Protein AF-0000000074028591 (afdb_homodimer)

Nearest PDB structures (foldseek):
  3lfg-assembly2_B  TM=9.615E-01  e=2.628E-10  Caldanaerobacter subterraneus subsp. tengcongensis MB4
  3ihs-assembly2_B  TM=9.474E-01  e=5.397E-09  Bacillus anthraci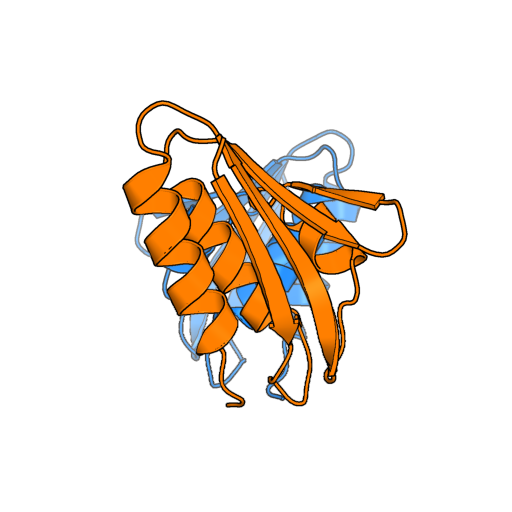s str. Ames
  1cm2-assembly1_A  TM=9.524E-01  e=1.610E-08  Escherichia coli
  1opd-assembly1_A  TM=9.607E-01  e=3.483E-08  Escherichia coli
  1sph-assembly1_B  TM=9.677E-01  e=5.123E-08  Bacillus subtilis

Foldseek 3Di:
DDKDKDFQAEQAFCALVNLVVQLVLLVVDPKWKWKDDPNDIATSVDSVRSNVRRGHGGDMIMMDIDDDCRVVSVVSNRVSRNPDYDD/DDKDKDFQAEQAFCALVNLVVQLVLLVVDPKWKWKDDPNDIATSVDSVRSNVRRGHGGDMIMMDIDDDCRVVSVVSNRVSRNPDYDD

pLDDT: mean 96.89, std 4.34, range [65.56, 98.94]

InterPro domains:
  IPR000032 Phosphocarrier protein HPr-like [PF00381] (3-83)
  IPR000032 Phosphocarrier protein HPr-like [PR00107] (13-29)
  IPR000032 Phosphocarrier protein HPr-like [PR00107] (38-53)
  IPR000032 Phosphocarrier protein HPr-like [PR00107] (53-70)
  IPR000032 Phosphocarrier protein HPr-like [PS51350] (1-87)
  IPR000032 Phosphocarrier protein HPr-like [TIGR01003] (1-82)
  IPR035895 HPr-like superfamily [G3DSA:3.30.1340.10] (1-85)
  IPR035895 HPr-like superfamily [SSF55594] (1-83)
  IPR050399 Phosphocarrier protein HPr [PTHR33705] (1-86)

Sequence (174 aa):
MLEKKIIIQKETGLNARAASLLVKEATRFKSESFIMKDGNEYNCKSIMHIMSMLAGMGEEILLKVEGSDEEKAFRALVELIENLRDEMLEKKIIIQKETGLNARAASLLVKEATRFKSESFIMKDGNEYNCKSIMHIMSMLAGMGEEILLKVEGSDEEKAFRALVELIENLRDE

Organism: NCBI:txid312168

Solvent-accessible surface area (backbone atoms only — not comparable to full-atom values): 9337 Å² total; per-residue (Å²): 118,50,73,49,78,44,64,35,72,23,79,75,25,49,35,52,39,51,34,33,54,46,23,50,56,41,59,75,43,87,23,48,42,34,36,38,48,95,92,40,80,26,44,39,67,3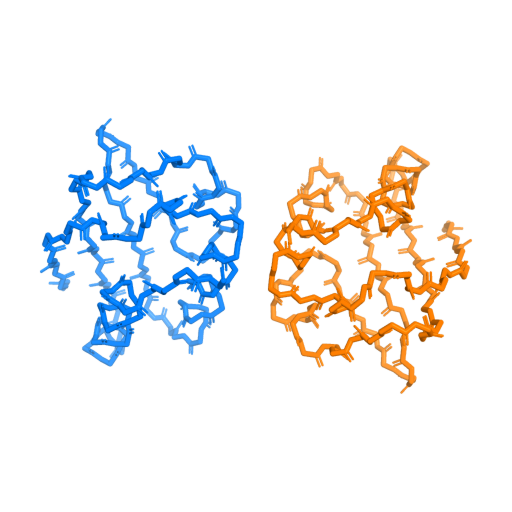3,65,64,41,42,59,68,61,63,51,42,50,72,40,69,36,35,41,36,25,37,56,93,48,21,69,62,46,42,52,53,51,52,54,48,64,75,60,50,70,79,128,119,49,73,47,79,44,64,34,72,24,81,76,25,50,35,51,38,51,35,33,54,46,22,52,58,41,59,73,44,90,24,49,43,34,36,38,48,93,91,39,80,28,44,38,67,34,64,62,41,42,59,69,61,63,50,40,50,72,40,68,35,36,41,36,23,34,55,93,48,21,69,63,48,44,51,53,50,52,54,49,62,73,61,50,70,78,129

Structure (mmCIF, N/CA/C/O backbone):
data_AF-0000000074028591-model_v1
#
loop_
_entity.id
_entity.type
_entity.pdbx_description
1 polymer 'Phosphocarrier protein'
#
loop_
_atom_site.group_PDB
_atom_site.id
_atom_site.type_symbol
_atom_site.label_atom_id
_atom_site.label_alt_id
_atom_site.label_comp_id
_atom_site.label_asym_id
_atom_site.label_entity_id
_atom_site.label_seq_id
_atom_site.pdbx_PDB_ins_code
_atom_site.Cartn_x
_atom_site.Cartn_y
_atom_site.Cartn_z
_atom_site.occupancy
_atom_site.B_iso_or_equiv
_atom_site.auth_seq_id
_atom_site.auth_comp_id
_atom_site.auth_asym_id
_atom_site.auth_atom_id
_atom_site.pdbx_PDB_model_num
ATOM 1 N N . MET A 1 1 ? 9.391 23.984 4.535 1 95.25 1 MET A N 1
ATOM 2 C CA . MET A 1 1 ? 8.695 22.859 5.152 1 95.25 1 MET A CA 1
ATOM 3 C C . MET A 1 1 ? 7.27 23.25 5.543 1 95.25 1 MET A C 1
ATOM 5 O O . MET A 1 1 ? 7.055 24.297 6.152 1 95.25 1 MET A O 1
ATOM 9 N N . LEU A 1 2 ? 6.238 22.5 5.125 1 98.62 2 LEU A N 1
ATOM 10 C CA . LEU A 1 2 ? 4.832 22.688 5.461 1 98.62 2 LEU A CA 1
ATOM 11 C C . LEU A 1 2 ? 4.352 21.594 6.414 1 98.62 2 LEU A C 1
ATOM 13 O O . LEU A 1 2 ? 4.777 20.453 6.309 1 98.62 2 LEU A O 1
ATOM 17 N N . GLU A 1 3 ? 3.471 22.016 7.363 1 98.81 3 GLU A N 1
ATOM 18 C CA . GLU A 1 3 ? 2.945 21.031 8.297 1 98.81 3 GLU A CA 1
ATOM 19 C C . GLU A 1 3 ? 1.491 21.328 8.656 1 98.81 3 GLU A C 1
ATOM 21 O O . GLU A 1 3 ? 1.045 22.469 8.562 1 98.81 3 GLU A O 1
ATOM 26 N N . LYS A 1 4 ? 0.747 20.328 9.016 1 98.81 4 LYS A N 1
ATOM 27 C CA . LYS A 1 4 ? -0.649 20.422 9.43 1 98.81 4 LYS A CA 1
ATOM 28 C C . LYS A 1 4 ? -1.029 19.281 10.359 1 98.81 4 LYS A C 1
ATOM 30 O O . LYS A 1 4 ? -0.68 18.125 10.102 1 98.81 4 LYS A O 1
ATOM 35 N N . LYS A 1 5 ? -1.687 19.641 11.43 1 98.81 5 LYS A N 1
ATOM 36 C CA . LYS A 1 5 ? -2.336 18.625 12.242 1 98.81 5 LYS A CA 1
ATOM 37 C C . LYS A 1 5 ? -3.635 18.156 11.602 1 98.81 5 LYS A C 1
ATOM 39 O O . LYS A 1 5 ? -4.426 18.969 11.117 1 98.81 5 LYS A O 1
ATOM 44 N N . ILE A 1 6 ? -3.805 16.859 11.609 1 98.38 6 ILE A N 1
ATOM 45 C CA . ILE A 1 6 ? -4.996 16.25 11.016 1 98.38 6 ILE A CA 1
ATOM 46 C C . ILE A 1 6 ? -5.578 15.219 11.977 1 98.38 6 ILE A C 1
ATOM 48 O O . ILE A 1 6 ? -4.844 14.398 12.531 1 98.38 6 ILE A O 1
ATOM 52 N N . ILE A 1 7 ? -6.891 15.219 12.156 1 97.88 7 ILE A N 1
ATOM 53 C CA . ILE A 1 7 ? -7.582 14.172 12.906 1 97.88 7 ILE A CA 1
ATOM 54 C C . ILE A 1 7 ? -8.102 13.109 11.938 1 97.88 7 ILE A C 1
ATOM 56 O O . ILE A 1 7 ? -8.789 13.43 10.961 1 97.88 7 ILE A O 1
ATOM 60 N N . ILE A 1 8 ? -7.719 11.883 12.211 1 97.62 8 ILE A N 1
ATOM 61 C CA . ILE A 1 8 ? -8.188 10.789 11.375 1 97.62 8 ILE A CA 1
ATOM 62 C C . ILE A 1 8 ? -9.688 10.578 11.586 1 97.62 8 ILE A C 1
ATOM 64 O O . ILE A 1 8 ? -10.125 10.312 12.711 1 97.62 8 ILE A O 1
ATOM 68 N N . GLN A 1 9 ? -10.453 10.625 10.492 1 95.19 9 GLN A N 1
ATOM 69 C CA . GLN A 1 9 ? -11.906 10.523 10.586 1 95.19 9 GLN A CA 1
ATOM 70 C C . GLN A 1 9 ? -12.391 9.141 10.156 1 95.19 9 GLN A C 1
ATOM 72 O O . GLN A 1 9 ? -13.484 8.719 10.531 1 95.19 9 GLN A O 1
ATOM 77 N N . LYS A 1 10 ? -11.578 8.547 9.414 1 94.12 10 LYS A N 1
ATOM 78 C CA . LYS A 1 10 ? -11.953 7.242 8.875 1 94.12 10 LYS A CA 1
ATOM 79 C C . LYS A 1 10 ? -12.133 6.219 9.992 1 94.12 10 LYS A C 1
ATOM 81 O O . LYS A 1 10 ? -11.258 6.055 10.844 1 94.12 10 LYS A O 1
ATOM 86 N N . GLU A 1 11 ? -13.297 5.465 9.938 1 94.44 11 GLU A N 1
ATOM 87 C CA . GLU A 1 11 ? -13.656 4.547 11.016 1 94.44 11 GLU A CA 1
ATOM 88 C C . GLU A 1 11 ? -12.594 3.465 11.195 1 94.44 11 GLU A C 1
ATOM 90 O O . GLU A 1 11 ? -12.273 3.08 12.32 1 94.44 11 GLU A O 1
ATOM 95 N N . THR A 1 12 ? -12.031 3.047 10.164 1 93.06 12 THR A N 1
ATOM 96 C CA . THR A 1 12 ? -11.062 1.955 10.25 1 93.06 12 THR A CA 1
ATOM 97 C C . THR A 1 12 ? -9.641 2.496 10.359 1 93.06 12 THR A C 1
ATOM 99 O O . THR A 1 12 ? -8.68 1.73 10.32 1 93.06 12 THR A O 1
ATOM 102 N N . GLY A 1 13 ? -9.492 3.855 10.461 1 95.56 13 GLY A N 1
ATOM 103 C CA . GLY A 1 13 ? -8.164 4.445 10.555 1 95.56 13 GLY A CA 1
ATOM 104 C C . GLY A 1 13 ? -7.371 4.332 9.266 1 95.56 13 GLY A C 1
ATOM 105 O O . GLY A 1 13 ? -7.949 4.273 8.18 1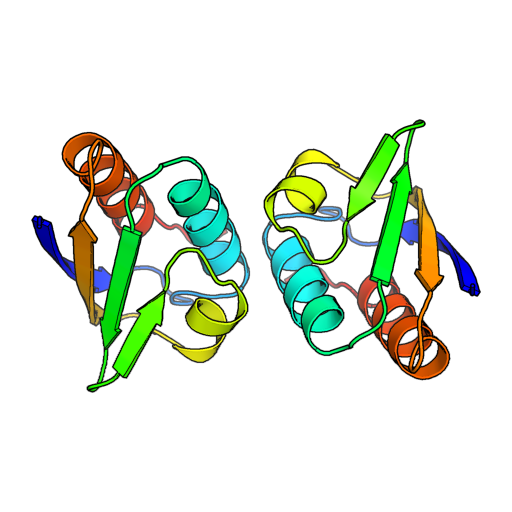 95.56 13 GLY A O 1
ATOM 106 N N . LEU A 1 14 ? -6.051 4.543 9.445 1 95.25 14 LEU A N 1
ATOM 107 C CA . LEU A 1 14 ? -5.152 4.312 8.32 1 95.25 14 LEU A CA 1
ATOM 108 C C . LEU A 1 14 ? -4.844 2.826 8.164 1 95.25 14 LEU A C 1
ATOM 110 O O . LEU A 1 14 ? -3.787 2.361 8.602 1 95.25 14 LEU A O 1
ATOM 114 N N . ASN A 1 15 ? -5.781 2.111 7.59 1 94.38 15 ASN A N 1
ATOM 115 C CA . ASN A 1 15 ? -5.656 0.682 7.32 1 94.38 15 ASN A CA 1
ATOM 116 C C . ASN A 1 15 ? -4.859 0.42 6.043 1 94.38 15 ASN A C 1
ATOM 118 O O . ASN A 1 15 ? -4.242 1.332 5.496 1 94.38 15 ASN A O 1
ATOM 122 N N . ALA A 1 16 ? -4.949 -0.819 5.695 1 93.94 16 ALA A N 1
ATOM 123 C CA . ALA A 1 16 ? -4.125 -1.237 4.566 1 93.94 16 ALA A CA 1
ATOM 124 C C . ALA A 1 16 ? -4.48 -0.452 3.307 1 93.94 16 ALA A C 1
ATOM 126 O O . ALA A 1 16 ? -3.598 -0.013 2.568 1 93.94 16 ALA A O 1
ATOM 127 N N . ARG A 1 17 ? -5.73 -0.247 3.043 1 93.62 17 ARG A N 1
ATOM 128 C CA . ARG A 1 17 ? -6.176 0.505 1.874 1 93.62 17 ARG A CA 1
ATOM 129 C C . ARG A 1 17 ? -5.707 1.954 1.944 1 93.62 17 ARG A C 1
ATOM 131 O O . ARG A 1 17 ? -5.141 2.475 0.981 1 93.62 17 ARG A O 1
ATOM 138 N N . ALA A 1 18 ? -5.988 2.553 3.066 1 96.19 18 ALA A N 1
ATOM 139 C CA . ALA A 1 18 ? -5.562 3.938 3.26 1 96.19 18 ALA A CA 1
ATOM 140 C C . ALA A 1 18 ? -4.051 4.074 3.092 1 96.19 18 ALA A C 1
ATOM 142 O O . ALA A 1 18 ? -3.572 5.043 2.498 1 96.19 18 ALA A O 1
ATOM 143 N N . ALA A 1 19 ? -3.357 3.131 3.604 1 97.25 19 ALA A N 1
ATOM 144 C CA . ALA A 1 19 ? -1.902 3.143 3.484 1 97.25 19 ALA A CA 1
ATOM 145 C C . ALA A 1 19 ? -1.472 3.133 2.021 1 97.25 19 ALA A C 1
ATOM 147 O O . ALA A 1 19 ? -0.624 3.93 1.611 1 97.25 19 ALA A O 1
ATOM 148 N N . SER A 1 20 ? -2.08 2.283 1.235 1 97.19 20 SER A N 1
ATOM 149 C CA . SER A 1 20 ? -1.724 2.191 -0.176 1 97.19 20 SER A CA 1
ATOM 150 C C . SER A 1 20 ? -1.992 3.506 -0.901 1 97.19 20 SER A C 1
ATOM 152 O O . SER A 1 20 ? -1.163 3.967 -1.688 1 97.19 20 SER A O 1
ATOM 154 N N . LEU A 1 21 ? -3.102 4.031 -0.611 1 97.12 21 LEU A N 1
ATOM 155 C CA . LEU A 1 21 ? -3.469 5.277 -1.276 1 97.12 21 LEU A CA 1
ATOM 156 C C . LEU A 1 21 ? -2.525 6.406 -0.877 1 97.12 21 LEU A C 1
ATOM 158 O O . LEU A 1 21 ? -2.135 7.223 -1.717 1 97.12 21 LEU A O 1
ATOM 162 N N . LEU A 1 22 ? -2.164 6.418 0.344 1 98.5 22 LEU A N 1
ATOM 163 C CA . LEU A 1 22 ? -1.266 7.453 0.847 1 98.5 22 LEU A CA 1
ATOM 164 C C . LEU A 1 22 ? 0.12 7.316 0.227 1 98.5 22 LEU A C 1
ATOM 166 O O . LEU A 1 22 ? 0.688 8.297 -0.257 1 98.5 22 LEU A O 1
ATOM 170 N N . VAL A 1 23 ? 0.667 6.152 0.211 1 98.69 23 VAL A N 1
ATOM 171 C CA . VAL A 1 23 ? 2 5.918 -0.333 1 98.69 23 VAL A CA 1
ATOM 172 C C . VAL A 1 23 ? 2.006 6.211 -1.832 1 98.69 23 VAL A C 1
ATOM 174 O O . VAL A 1 23 ? 2.93 6.852 -2.342 1 98.69 23 VAL A O 1
ATOM 177 N N . LYS A 1 24 ? 0.955 5.77 -2.496 1 98.19 24 LYS A N 1
ATOM 178 C CA . LYS A 1 24 ? 0.828 6.066 -3.918 1 98.19 24 LYS A CA 1
ATOM 179 C C . LYS A 1 24 ? 0.875 7.57 -4.172 1 98.19 24 LYS A C 1
ATOM 181 O O . LYS A 1 24 ? 1.606 8.039 -5.047 1 98.19 24 LYS A O 1
ATOM 186 N N . GLU A 1 25 ? 0.142 8.281 -3.422 1 98.5 25 GLU A N 1
ATOM 187 C CA . GLU A 1 25 ? 0.085 9.727 -3.6 1 98.5 25 GLU A CA 1
ATOM 188 C C . GLU A 1 25 ? 1.426 10.375 -3.268 1 98.5 25 GLU A C 1
ATOM 190 O O . GLU A 1 25 ? 1.912 11.227 -4.016 1 98.5 25 GLU A O 1
ATOM 195 N N . ALA A 1 26 ? 2.006 10.016 -2.199 1 98.81 26 ALA A N 1
ATOM 196 C CA . ALA A 1 26 ? 3.262 10.602 -1.739 1 98.81 26 ALA A CA 1
ATOM 197 C C . ALA A 1 26 ? 4.375 10.383 -2.76 1 98.81 26 ALA A C 1
ATOM 199 O O . ALA A 1 26 ? 5.199 11.266 -2.988 1 98.81 26 ALA A O 1
ATOM 200 N N . THR A 1 27 ? 4.371 9.281 -3.352 1 98.25 27 THR A N 1
ATOM 201 C CA . THR A 1 27 ? 5.469 8.891 -4.234 1 98.25 27 THR A CA 1
ATOM 202 C C . THR A 1 27 ? 5.383 9.641 -5.562 1 98.25 27 THR A C 1
ATOM 204 O O . THR A 1 27 ? 6.332 9.633 -6.348 1 98.25 27 THR A O 1
ATOM 207 N N . ARG A 1 28 ? 4.352 10.227 -5.836 1 97.81 28 ARG A N 1
ATOM 208 C CA . ARG A 1 28 ? 4.188 10.992 -7.066 1 97.81 28 ARG A CA 1
ATOM 209 C C . ARG A 1 28 ? 5.027 12.266 -7.035 1 97.81 28 ARG A C 1
ATOM 211 O O . ARG A 1 28 ? 5.238 12.898 -8.07 1 97.81 28 ARG A O 1
ATOM 218 N N . PHE A 1 29 ? 5.453 12.688 -5.895 1 98.75 29 PHE A N 1
ATOM 219 C CA . PHE A 1 29 ? 6.117 13.977 -5.734 1 98.75 29 PHE A CA 1
ATOM 220 C C . PHE A 1 29 ? 7.59 13.789 -5.391 1 98.75 29 PHE A C 1
ATOM 222 O O . PHE A 1 29 ? 7.973 12.766 -4.82 1 98.75 29 PHE A O 1
ATOM 229 N N . LYS A 1 30 ? 8.391 14.781 -5.629 1 98.75 30 LYS A N 1
ATOM 230 C CA . LYS A 1 30 ? 9.812 14.82 -5.277 1 98.75 30 LYS A CA 1
ATOM 231 C C . LYS A 1 30 ? 10 15.109 -3.791 1 98.75 30 LYS A C 1
ATOM 233 O O . LYS A 1 30 ? 10.969 14.656 -3.182 1 98.75 30 LYS A O 1
ATOM 238 N N . SER A 1 31 ? 9.094 15.82 -3.287 1 98.88 31 SER A N 1
ATOM 239 C CA . SER A 1 31 ? 9.188 16.266 -1.901 1 98.88 31 SER A CA 1
ATOM 240 C C . SER A 1 31 ? 9.078 15.094 -0.934 1 98.88 31 SER A C 1
ATOM 242 O O . SER A 1 31 ? 8.359 14.125 -1.203 1 98.88 31 SER A O 1
ATOM 244 N N . GLU A 1 32 ? 9.766 15.266 0.15 1 98.88 32 GLU A N 1
ATOM 245 C CA . GLU A 1 32 ? 9.641 14.297 1.231 1 98.88 32 GLU A CA 1
ATOM 246 C C . GLU A 1 32 ? 8.438 14.609 2.119 1 98.88 32 GLU A C 1
ATOM 248 O O . GLU A 1 32 ? 8.133 15.773 2.369 1 98.88 32 GLU A O 1
ATOM 253 N N . SER A 1 33 ? 7.809 13.539 2.516 1 98.94 33 SER A N 1
ATOM 254 C CA . SER A 1 33 ? 6.648 13.688 3.389 1 98.94 33 SER A CA 1
ATOM 255 C C . SER A 1 33 ? 6.711 12.703 4.555 1 98.94 33 SER A C 1
ATOM 257 O O . SER A 1 33 ? 7.066 11.539 4.371 1 98.94 33 SER A O 1
ATOM 259 N N . PHE A 1 34 ? 6.312 13.227 5.738 1 98.94 34 PHE A N 1
ATOM 260 C CA . PHE A 1 34 ? 6.355 12.445 6.969 1 98.94 34 PHE A CA 1
ATOM 261 C C . PHE A 1 34 ? 5.113 12.695 7.816 1 98.94 34 PHE A C 1
ATOM 263 O O . PHE A 1 34 ? 4.539 13.781 7.777 1 98.94 34 PHE A O 1
ATOM 270 N N . ILE A 1 35 ? 4.785 11.664 8.57 1 98.81 35 ILE A N 1
ATOM 271 C CA . ILE A 1 35 ? 3.766 11.781 9.602 1 98.81 35 ILE A CA 1
ATOM 272 C C . ILE A 1 35 ? 4.398 11.578 10.977 1 98.81 35 ILE A C 1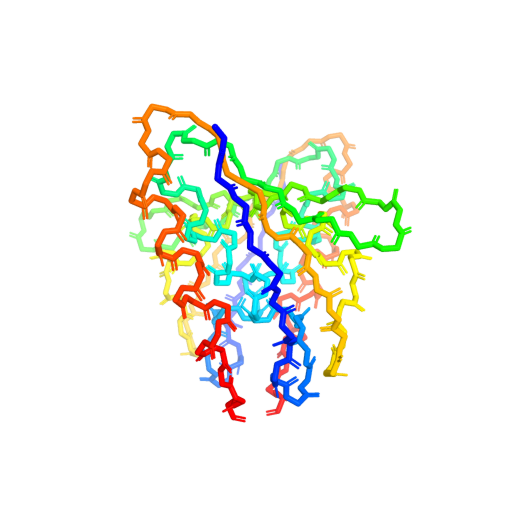
ATOM 274 O O . ILE A 1 35 ? 5.18 10.648 11.18 1 98.81 35 ILE A O 1
ATOM 278 N N . MET A 1 36 ? 4.145 12.492 11.797 1 98.69 36 MET A N 1
ATOM 279 C CA . MET A 1 36 ? 4.539 12.367 13.195 1 98.69 36 MET A CA 1
ATOM 280 C C . MET A 1 36 ? 3.363 11.906 14.055 1 98.69 36 MET A C 1
ATOM 282 O O . MET A 1 36 ? 2.279 12.484 13.992 1 98.69 36 MET A O 1
ATOM 286 N N . LYS A 1 37 ? 3.633 10.844 14.844 1 98 37 LYS A N 1
ATOM 287 C CA . LYS A 1 37 ? 2.637 10.305 15.758 1 98 37 LYS A CA 1
ATOM 288 C C . LYS A 1 37 ? 3.303 9.625 16.953 1 98 37 LYS A C 1
ATOM 290 O O . LYS A 1 37 ? 4.203 8.797 16.781 1 98 37 LYS A O 1
ATOM 295 N N . ASP A 1 38 ? 2.924 10.016 18.156 1 96.19 38 ASP A N 1
ATOM 296 C CA . ASP A 1 38 ? 3.389 9.391 19.391 1 96.19 38 ASP A CA 1
ATOM 297 C C . ASP A 1 38 ? 4.914 9.414 19.484 1 96.19 38 ASP A C 1
ATOM 299 O O . ASP A 1 38 ? 5.535 8.422 19.859 1 96.19 38 ASP A O 1
ATOM 303 N N . GLY A 1 39 ? 5.453 10.391 19.062 1 96.75 39 GLY A N 1
ATOM 304 C CA . GLY A 1 39 ? 6.895 10.578 19.172 1 96.75 39 GLY A CA 1
ATOM 305 C C . GLY A 1 39 ? 7.672 9.891 18.062 1 96.75 39 GLY A C 1
ATOM 306 O O . GLY A 1 39 ? 8.906 9.969 18.031 1 96.75 39 GLY A O 1
ATOM 307 N N . ASN A 1 40 ? 6.973 9.266 17.172 1 98.12 40 ASN A N 1
ATOM 308 C CA . ASN A 1 40 ? 7.621 8.578 16.062 1 98.12 40 ASN A CA 1
ATOM 309 C C . ASN A 1 40 ? 7.387 9.305 14.734 1 98.12 40 ASN A C 1
ATOM 311 O O . ASN A 1 40 ? 6.43 10.062 14.602 1 98.12 40 ASN A O 1
ATOM 315 N N . GLU A 1 41 ? 8.359 9.125 13.867 1 98.62 41 GLU A N 1
ATOM 316 C CA . GLU A 1 41 ? 8.273 9.672 12.508 1 98.62 41 GLU A CA 1
ATOM 317 C C . GLU A 1 41 ? 8.094 8.562 11.477 1 98.62 41 GLU A C 1
ATOM 319 O O . GLU A 1 41 ? 8.82 7.562 11.5 1 98.62 41 GLU A O 1
ATOM 324 N N . TYR A 1 42 ? 7.133 8.805 10.555 1 98.81 42 TYR A N 1
ATOM 325 C CA . TYR A 1 42 ? 6.805 7.805 9.539 1 98.81 42 TYR A CA 1
ATOM 326 C C . TYR A 1 42 ? 6.918 8.398 8.141 1 98.81 42 TYR A C 1
ATOM 328 O O . TYR A 1 42 ? 6.258 9.391 7.824 1 98.81 42 TYR A O 1
ATOM 336 N N . ASN A 1 43 ? 7.734 7.816 7.32 1 98.81 43 ASN A N 1
ATOM 337 C CA . ASN A 1 43 ? 7.887 8.242 5.934 1 98.81 43 ASN A CA 1
ATOM 338 C C . ASN A 1 43 ? 6.676 7.852 5.094 1 98.81 43 ASN A C 1
ATOM 340 O O . ASN A 1 43 ? 6.355 6.668 4.969 1 98.81 43 ASN A O 1
ATOM 344 N N . CYS A 1 44 ? 6.043 8.766 4.422 1 98.81 44 CYS A N 1
ATOM 345 C CA . CYS A 1 44 ? 4.793 8.547 3.711 1 98.81 44 CYS A CA 1
ATOM 346 C C . CYS A 1 44 ? 5.031 7.785 2.408 1 98.81 44 CYS A C 1
ATOM 348 O O . CYS A 1 44 ? 4.086 7.297 1.79 1 98.81 44 CYS A O 1
ATOM 350 N N . LYS A 1 45 ? 6.281 7.594 2.035 1 98.31 45 LYS A N 1
ATOM 351 C CA . LYS A 1 45 ? 6.617 6.883 0.805 1 98.31 45 LYS A CA 1
ATOM 352 C C . LYS A 1 45 ? 6.953 5.422 1.091 1 98.31 45 LYS A C 1
ATOM 354 O O . LYS A 1 45 ? 7.223 4.648 0.168 1 98.31 45 LYS A O 1
ATOM 359 N N . SER A 1 46 ? 6.898 5.055 2.35 1 97.69 46 SER A N 1
ATOM 360 C CA . SER A 1 46 ? 7.227 3.701 2.783 1 97.69 46 SER A CA 1
ATOM 361 C C . SER A 1 46 ? 5.988 2.979 3.311 1 97.69 46 SER A C 1
ATOM 363 O O . SER A 1 46 ? 5.504 3.283 4.402 1 97.69 46 SER A O 1
ATOM 365 N N . ILE A 1 47 ? 5.656 1.938 2.627 1 97.38 47 ILE A N 1
ATOM 366 C CA . ILE A 1 47 ? 4.473 1.172 3 1 97.38 47 ILE A CA 1
ATOM 367 C C . ILE A 1 47 ? 4.645 0.607 4.406 1 97.38 47 ILE A C 1
ATOM 369 O O . ILE A 1 47 ? 3.719 0.654 5.219 1 97.38 47 ILE A O 1
ATOM 373 N N . MET A 1 48 ? 5.824 0.156 4.691 1 95.88 48 MET A N 1
ATOM 374 C CA . MET A 1 48 ? 6.09 -0.439 6 1 95.88 48 MET A CA 1
ATOM 375 C C . MET A 1 48 ? 5.922 0.593 7.109 1 95.88 48 MET A C 1
ATOM 377 O O . MET A 1 48 ? 5.344 0.296 8.156 1 95.88 48 MET A O 1
ATOM 381 N N . HIS A 1 49 ? 6.387 1.77 6.883 1 97.88 49 HIS A N 1
ATOM 382 C CA . HIS A 1 49 ? 6.258 2.824 7.883 1 97.88 49 HIS A CA 1
ATOM 383 C C . HIS A 1 49 ? 4.793 3.158 8.148 1 97.88 49 HIS A C 1
ATOM 385 O O . HIS A 1 49 ? 4.363 3.219 9.297 1 97.88 49 HIS A O 1
ATOM 391 N N . ILE A 1 50 ? 4.031 3.283 7.09 1 98 50 ILE A N 1
ATOM 392 C CA . ILE A 1 50 ? 2.639 3.686 7.25 1 98 50 ILE A CA 1
ATOM 393 C C . ILE A 1 50 ? 1.854 2.566 7.934 1 98 50 ILE A C 1
ATOM 395 O O . ILE A 1 50 ? 1.064 2.82 8.844 1 98 50 ILE A O 1
ATOM 399 N N . MET A 1 51 ? 2.117 1.377 7.598 1 95.94 51 MET A N 1
ATOM 400 C CA . MET A 1 51 ? 1.402 0.24 8.172 1 95.94 51 MET A CA 1
ATOM 401 C C . MET A 1 51 ? 1.759 0.06 9.641 1 95.94 51 MET A C 1
ATOM 403 O O . MET A 1 51 ? 0.916 -0.343 10.445 1 95.94 51 MET A O 1
ATOM 407 N N . SER A 1 52 ? 2.924 0.385 9.977 1 96.94 52 SER A N 1
ATOM 408 C CA . SER A 1 52 ? 3.355 0.195 11.359 1 96.94 52 SER A CA 1
ATOM 409 C C . SER A 1 52 ? 2.82 1.299 12.266 1 96.94 52 SER A C 1
ATOM 411 O O . SER A 1 52 ? 2.82 1.16 13.484 1 96.94 52 SER A O 1
ATOM 413 N N . MET A 1 53 ? 2.412 2.34 11.742 1 96.88 53 MET A N 1
ATOM 414 C CA . MET A 1 53 ? 1.965 3.51 12.492 1 96.88 53 MET A CA 1
ATOM 415 C C . MET A 1 53 ? 0.669 3.213 13.234 1 96.88 53 MET A C 1
ATOM 417 O O . MET A 1 53 ? 0.476 3.678 14.359 1 96.88 53 MET A O 1
ATOM 421 N N . LEU A 1 54 ? -0.256 2.432 12.703 1 95 54 LEU A N 1
ATOM 422 C CA . LEU A 1 54 ? -1.524 2.008 13.289 1 95 54 LEU A CA 1
ATOM 423 C C . LEU A 1 54 ? -2.324 3.209 13.781 1 95 54 LEU A C 1
ATOM 425 O O . LEU A 1 54 ? -2.811 3.211 14.914 1 95 54 LEU A O 1
ATOM 429 N N . ALA A 1 55 ? -2.471 4.254 12.953 1 96.62 55 ALA A N 1
ATOM 430 C CA . ALA A 1 55 ? -3.295 5.402 13.32 1 96.62 55 ALA A CA 1
ATOM 431 C C . ALA A 1 55 ? -4.781 5.066 13.219 1 96.62 55 ALA A C 1
ATOM 433 O O . ALA A 1 55 ? -5.258 4.652 12.156 1 96.62 55 ALA A O 1
ATOM 434 N N . GLY A 1 56 ? -5.512 5.242 14.328 1 96.75 56 GLY A N 1
ATOM 435 C CA . GLY A 1 56 ? -6.926 4.918 14.383 1 96.75 56 GLY A CA 1
ATOM 436 C C . GLY A 1 56 ? -7.82 6.145 14.336 1 96.75 56 GLY A C 1
ATOM 437 O O . GLY A 1 56 ? -7.336 7.277 14.391 1 96.75 56 GLY A O 1
ATOM 438 N N . MET A 1 57 ? -9.102 5.883 14.266 1 96.38 57 MET A N 1
ATOM 439 C CA . MET A 1 57 ? -10.094 6.953 14.25 1 96.38 57 MET A CA 1
ATOM 440 C C . MET A 1 57 ? -9.945 7.852 15.477 1 96.38 57 MET A C 1
ATOM 442 O O . MET A 1 57 ? -9.75 7.363 16.594 1 96.38 57 MET A O 1
ATOM 446 N N . GLY A 1 58 ? -10.031 9.156 15.203 1 97.06 58 GLY A N 1
ATOM 447 C CA . GLY A 1 58 ? -9.992 10.117 16.281 1 97.06 58 GLY A CA 1
ATOM 448 C C . GLY A 1 58 ? -8.586 10.523 16.688 1 97.06 58 GLY A C 1
ATOM 449 O O . GLY A 1 58 ? -8.391 11.516 17.375 1 97.06 58 GLY A O 1
ATOM 450 N N . GLU A 1 59 ? -7.629 9.844 16.266 1 97.5 59 GLU A N 1
ATOM 451 C CA . GLU A 1 59 ? -6.246 10.18 16.578 1 97.5 59 GLU A CA 1
ATOM 452 C C . GLU A 1 59 ? -5.762 11.367 15.75 1 97.5 59 GLU A C 1
ATOM 454 O O . GLU A 1 59 ? -6.152 11.516 14.586 1 97.5 59 GLU A O 1
ATOM 459 N N . GLU A 1 60 ? -4.906 12.164 16.391 1 98.12 60 GLU A N 1
ATOM 460 C CA . GLU A 1 60 ? -4.301 13.297 15.711 1 98.12 60 GLU A CA 1
ATOM 461 C C . GLU A 1 60 ? -2.906 12.953 15.195 1 98.12 60 GLU A C 1
ATOM 463 O O . GLU A 1 60 ? -2.096 12.375 15.922 1 98.12 60 GLU A O 1
ATOM 468 N N . ILE A 1 61 ? -2.656 13.344 13.945 1 98.56 61 ILE A N 1
ATOM 469 C CA . ILE A 1 61 ? -1.333 13.188 13.352 1 98.56 61 ILE A CA 1
ATOM 470 C C . ILE A 1 61 ? -0.831 14.539 12.844 1 98.56 61 ILE A C 1
ATOM 472 O O . ILE A 1 61 ? -1.624 15.445 12.586 1 98.56 61 ILE A O 1
ATOM 476 N N . LEU A 1 62 ? 0.479 14.625 12.773 1 98.88 62 LEU A N 1
ATOM 477 C CA . LEU A 1 62 ? 1.101 15.797 12.172 1 98.88 62 LEU A CA 1
ATOM 478 C C . LEU A 1 62 ? 1.741 15.445 10.836 1 98.88 62 LEU A C 1
ATOM 480 O O . LEU A 1 62 ? 2.691 14.664 10.781 1 98.88 62 LEU A O 1
ATOM 484 N N . LEU A 1 63 ? 1.22 16.047 9.773 1 98.94 63 LEU A N 1
ATOM 485 C CA . LEU A 1 63 ? 1.807 15.867 8.445 1 98.94 63 LEU A CA 1
ATOM 486 C C . LEU A 1 63 ? 2.863 16.938 8.172 1 98.94 63 LEU A C 1
ATOM 488 O O . LEU A 1 63 ? 2.623 18.125 8.398 1 98.94 63 LEU A O 1
ATOM 492 N N . LYS A 1 64 ? 4.027 16.453 7.742 1 98.94 64 LYS A N 1
ATOM 493 C CA . LYS A 1 64 ? 5.117 17.344 7.344 1 98.94 64 LYS A CA 1
ATOM 494 C C . LYS A 1 64 ? 5.559 17.062 5.91 1 98.94 64 LYS A C 1
ATOM 496 O O . LYS A 1 64 ? 5.711 15.906 5.516 1 98.94 64 LYS A O 1
ATOM 501 N N . VAL A 1 65 ? 5.773 18.156 5.125 1 98.94 65 VAL A N 1
ATOM 502 C CA . VAL A 1 65 ? 6.215 18.016 3.742 1 98.94 65 VAL A CA 1
ATOM 503 C C . VAL A 1 65 ? 7.316 19.031 3.443 1 98.94 65 VAL A C 1
ATOM 505 O O . VAL A 1 65 ? 7.199 20.203 3.801 1 98.94 65 VAL A O 1
ATOM 508 N N . GLU A 1 66 ? 8.367 18.516 2.781 1 98.88 66 GLU A N 1
ATOM 509 C CA . GLU A 1 66 ? 9.492 19.375 2.469 1 98.88 66 GLU A CA 1
ATOM 510 C C . GLU A 1 66 ? 10.125 19.016 1.132 1 98.88 66 GLU A C 1
ATOM 512 O O . GLU A 1 66 ? 10.422 17.844 0.882 1 98.88 66 GLU A O 1
ATOM 517 N N . GLY A 1 67 ? 10.383 20.031 0.332 1 98.75 67 GLY A N 1
ATOM 518 C CA . GLY A 1 67 ? 11.055 19.812 -0.942 1 98.75 67 GLY A CA 1
ATOM 519 C C . GLY A 1 67 ? 10.641 20.797 -2.01 1 98.75 67 GLY A C 1
ATOM 520 O O . GLY A 1 67 ? 9.953 21.781 -1.72 1 98.75 67 GLY A O 1
ATOM 521 N N . SER A 1 68 ? 10.984 20.609 -3.203 1 98.75 68 SER A N 1
ATOM 522 C CA . SER A 1 68 ? 10.852 21.578 -4.297 1 98.75 68 SER A CA 1
ATOM 523 C C . SER A 1 68 ? 9.398 21.719 -4.727 1 98.75 68 SER A C 1
ATOM 525 O O . SER A 1 68 ? 9 22.781 -5.215 1 98.75 68 SER A O 1
ATOM 527 N N . ASP A 1 69 ? 8.602 20.703 -4.574 1 98.81 69 ASP A N 1
ATOM 528 C CA . ASP A 1 69 ? 7.191 20.75 -4.953 1 98.81 69 ASP A CA 1
ATOM 529 C C . ASP A 1 69 ? 6.289 20.562 -3.736 1 98.81 69 ASP A C 1
ATOM 531 O O . ASP A 1 69 ? 5.215 19.953 -3.84 1 98.81 69 ASP A O 1
ATOM 535 N N . GLU A 1 70 ? 6.758 21.047 -2.627 1 98.75 70 GLU A N 1
ATOM 536 C CA . GLU A 1 70 ? 6.133 20.766 -1.337 1 98.75 70 GLU A CA 1
ATOM 537 C C . GLU A 1 70 ? 4.719 21.328 -1.271 1 98.75 70 GLU A C 1
ATOM 539 O O . GLU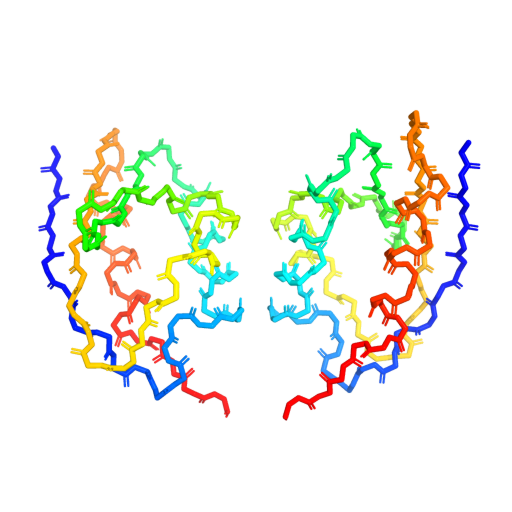 A 1 70 ? 3.84 20.734 -0.637 1 98.75 70 GLU A O 1
ATOM 544 N N . GLU A 1 71 ? 4.406 22.469 -1.868 1 98.81 71 GLU A N 1
ATOM 545 C CA . GLU A 1 71 ? 3.07 23.047 -1.812 1 98.81 71 GLU A CA 1
ATOM 546 C C . GLU A 1 71 ? 2.039 22.125 -2.457 1 98.81 71 GLU A C 1
ATOM 548 O O . GLU A 1 71 ? 0.991 21.859 -1.869 1 98.81 71 GLU A O 1
ATOM 553 N N . LYS A 1 72 ? 2.352 21.656 -3.658 1 98.88 72 LYS A N 1
ATOM 554 C CA . LYS A 1 72 ? 1.46 20.734 -4.348 1 98.88 72 LYS A CA 1
ATOM 555 C C . LYS A 1 72 ? 1.338 19.422 -3.586 1 98.88 72 LYS A C 1
ATOM 557 O O . LYS A 1 72 ? 0.234 18.906 -3.406 1 98.88 72 LYS A O 1
ATOM 562 N N . ALA A 1 73 ? 2.461 18.906 -3.176 1 98.88 73 ALA A N 1
ATOM 563 C CA . ALA A 1 73 ? 2.475 17.656 -2.426 1 98.88 73 ALA A CA 1
ATOM 564 C C . ALA A 1 73 ? 1.646 17.766 -1.15 1 98.88 73 ALA A C 1
ATOM 566 O O . ALA A 1 73 ? 0.833 16.891 -0.848 1 98.88 73 ALA A O 1
ATOM 567 N N . PHE A 1 74 ? 1.858 18.891 -0.447 1 98.94 74 PHE A N 1
ATOM 568 C CA . PHE A 1 74 ? 1.174 19.156 0.813 1 98.94 74 PHE A CA 1
ATOM 569 C C . PHE A 1 74 ? -0.335 19.219 0.608 1 98.94 74 PHE A C 1
ATOM 571 O O . PHE A 1 74 ? -1.087 18.547 1.319 1 98.94 74 PHE A O 1
ATOM 578 N N . ARG A 1 75 ? -0.764 19.859 -0.324 1 98.88 75 ARG A N 1
ATOM 579 C CA . ARG A 1 75 ? -2.189 20 -0.608 1 98.88 75 ARG A CA 1
ATOM 580 C C . ARG A 1 75 ? -2.807 18.656 -0.981 1 98.88 75 ARG A C 1
ATOM 582 O O . ARG A 1 75 ? -3.881 18.297 -0.49 1 98.88 75 ARG A O 1
ATOM 589 N N . ALA A 1 76 ? -2.16 17.906 -1.821 1 98.88 76 ALA A N 1
ATOM 590 C CA . ALA A 1 76 ? -2.664 16.609 -2.281 1 98.88 76 ALA A CA 1
ATOM 591 C C . ALA A 1 76 ? -2.783 15.633 -1.122 1 98.88 76 ALA A C 1
ATOM 593 O O . ALA A 1 76 ? -3.781 14.914 -1.007 1 98.88 76 ALA A O 1
ATOM 594 N N . LEU A 1 77 ? -1.762 15.648 -0.269 1 98.88 77 LEU A N 1
ATOM 595 C CA . LEU A 1 77 ? -1.743 14.695 0.834 1 98.88 77 LEU A CA 1
ATOM 596 C C . LEU A 1 77 ? -2.766 15.078 1.899 1 98.88 77 LEU A C 1
ATOM 598 O O . LEU A 1 77 ? -3.441 14.211 2.457 1 98.88 77 LEU A O 1
ATOM 602 N N . VAL A 1 78 ? -2.904 16.312 2.193 1 98.81 78 VAL A N 1
ATOM 603 C CA . VAL A 1 78 ? -3.912 16.766 3.145 1 98.81 78 VAL A CA 1
ATOM 604 C C . VAL A 1 78 ? -5.305 16.391 2.646 1 98.81 78 VAL A C 1
ATOM 606 O O . VAL A 1 78 ? -6.102 15.82 3.396 1 98.81 78 VAL A O 1
ATOM 609 N N . GLU A 1 79 ? -5.516 16.734 1.384 1 98.5 79 GLU A N 1
ATOM 610 C CA . GLU A 1 79 ? -6.809 16.406 0.788 1 98.5 79 GLU A CA 1
ATOM 611 C C . GLU A 1 79 ? -7.102 14.914 0.87 1 98.5 79 GLU A C 1
ATOM 613 O O . GLU A 1 79 ? -8.211 14.516 1.237 1 98.5 79 GLU A O 1
ATOM 618 N N . LEU A 1 80 ? -6.168 14.086 0.554 1 98.38 80 LEU A N 1
ATOM 619 C CA . LEU A 1 80 ? -6.348 12.641 0.575 1 98.38 80 LEU A CA 1
ATOM 620 C C . LEU A 1 80 ? -6.691 12.156 1.979 1 98.38 80 LEU A C 1
ATOM 622 O O . LEU A 1 80 ? -7.695 11.461 2.17 1 98.38 80 LEU A O 1
ATOM 626 N N . ILE A 1 81 ? -5.918 12.539 2.973 1 98.06 81 ILE A N 1
ATOM 627 C CA . ILE A 1 81 ? -6.07 12.023 4.332 1 98.06 81 ILE A CA 1
ATOM 628 C C . ILE A 1 81 ? -7.414 12.469 4.898 1 98.06 81 ILE A C 1
ATOM 630 O O . ILE A 1 81 ? -8.102 11.695 5.57 1 98.06 81 ILE A O 1
ATOM 634 N N . GLU A 1 82 ? -7.84 13.641 4.594 1 96.88 82 GLU A N 1
ATOM 635 C CA . GLU A 1 82 ? -9.078 14.188 5.148 1 96.88 82 GLU A CA 1
ATOM 636 C C . GLU A 1 82 ? -10.297 13.578 4.469 1 96.88 82 GLU A C 1
ATOM 638 O O . GLU A 1 82 ? -11.406 13.633 5.008 1 96.88 82 GLU A O 1
ATOM 643 N N . ASN A 1 83 ? -10.07 12.969 3.299 1 95.69 83 ASN A N 1
ATOM 644 C CA . ASN A 1 83 ? -11.211 12.461 2.541 1 95.69 83 ASN A CA 1
ATOM 645 C C . ASN A 1 83 ? -11.188 10.938 2.445 1 95.69 83 ASN A C 1
ATOM 647 O O . ASN A 1 83 ? -11.922 10.352 1.65 1 95.69 83 ASN A O 1
ATOM 651 N N . LEU A 1 84 ? -10.281 10.312 3.188 1 94.12 84 LEU A N 1
ATOM 652 C CA . LEU A 1 84 ? -10.305 8.859 3.262 1 94.12 84 LEU A CA 1
ATOM 653 C C . LEU A 1 84 ? -11.648 8.352 3.762 1 94.12 84 LEU A C 1
ATOM 655 O O . LEU A 1 84 ? -12.156 8.828 4.781 1 94.12 84 LEU A O 1
ATOM 659 N N . ARG A 1 85 ? -12.32 7.516 2.955 1 84.69 85 ARG A N 1
ATOM 660 C CA . ARG A 1 85 ? -13.648 7.016 3.291 1 84.69 85 ARG A CA 1
ATOM 661 C C . ARG A 1 85 ? -13.633 5.504 3.477 1 84.69 85 ARG A C 1
ATOM 663 O O . ARG A 1 85 ? -12.719 4.824 3.01 1 84.69 85 ARG A O 1
ATOM 670 N N . ASP A 1 86 ? -14.68 5.098 4.223 1 80.25 86 ASP A N 1
ATOM 671 C CA . ASP A 1 86 ? -14.859 3.66 4.402 1 80.25 86 ASP A CA 1
ATOM 672 C C . ASP A 1 86 ? -15.547 3.033 3.191 1 80.25 86 ASP A C 1
ATOM 674 O O . ASP A 1 86 ? -16.375 3.678 2.537 1 80.25 86 ASP A O 1
ATOM 678 N N . GLU A 1 87 ? -14.945 2.029 2.709 1 65.56 87 GLU A N 1
ATOM 679 C CA . GLU A 1 87 ? -15.664 1.313 1.66 1 65.56 87 GLU A CA 1
ATOM 680 C C . GLU A 1 87 ? -16.797 0.477 2.244 1 65.56 87 GLU A C 1
ATOM 682 O O . GLU A 1 87 ? -16.734 0.058 3.402 1 65.56 87 GLU A O 1
ATOM 687 N N . MET B 1 1 ? 15.422 -19.422 -9.305 1 95.38 1 MET B N 1
ATOM 688 C CA . MET B 1 1 ? 14.188 -18.688 -9.578 1 95.38 1 MET B CA 1
ATOM 689 C C . MET B 1 1 ? 12.977 -19.609 -9.477 1 95.38 1 MET B C 1
ATOM 691 O O . MET B 1 1 ? 12.977 -20.703 -10.031 1 95.38 1 MET B O 1
ATOM 695 N N . LEU B 1 2 ? 11.945 -19.266 -8.703 1 98.62 2 LEU B N 1
ATOM 696 C CA . LEU B 1 2 ? 10.68 -19.984 -8.547 1 98.62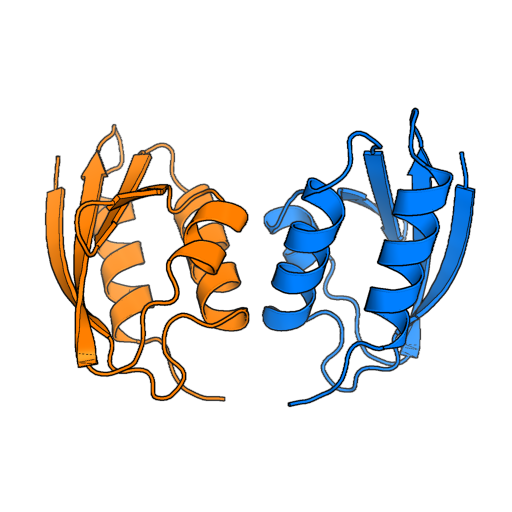 2 LEU B CA 1
ATOM 697 C C . LEU B 1 2 ? 9.531 -19.219 -9.188 1 98.62 2 LEU B C 1
ATOM 699 O O . LEU B 1 2 ? 9.516 -17.984 -9.164 1 98.62 2 LEU B O 1
ATOM 703 N N . GLU B 1 3 ? 8.609 -19.969 -9.797 1 98.75 3 GLU B N 1
ATOM 704 C CA . GLU B 1 3 ? 7.461 -19.328 -10.422 1 98.75 3 GLU B CA 1
ATOM 705 C C . GLU B 1 3 ? 6.195 -20.156 -10.273 1 98.75 3 GLU B C 1
ATOM 707 O O . GLU B 1 3 ? 6.27 -21.375 -10.102 1 98.75 3 GLU B O 1
ATOM 712 N N . LYS B 1 4 ? 5.059 -19.547 -10.273 1 98.81 4 LYS B N 1
ATOM 713 C CA . LYS B 1 4 ? 3.75 -20.188 -10.188 1 98.81 4 LYS B CA 1
ATOM 714 C C . LYS B 1 4 ? 2.674 -19.328 -10.844 1 98.81 4 LYS B C 1
ATOM 716 O O . LYS B 1 4 ? 2.643 -18.109 -10.648 1 98.81 4 LYS B O 1
ATOM 721 N N . LYS B 1 5 ? 1.865 -19.969 -11.625 1 98.81 5 LYS B N 1
ATOM 722 C CA . LYS B 1 5 ? 0.644 -19.328 -12.086 1 98.81 5 LYS B CA 1
ATOM 723 C C . LYS B 1 5 ? -0.427 -19.328 -11 1 98.81 5 LYS B C 1
ATOM 725 O O . LYS B 1 5 ? -0.64 -20.328 -10.328 1 98.81 5 LYS B O 1
ATOM 730 N N . ILE B 1 6 ? -1.052 -18.188 -10.852 1 98.38 6 ILE B N 1
ATOM 731 C CA . ILE B 1 6 ? -2.096 -18.031 -9.844 1 98.38 6 ILE B CA 1
ATOM 732 C C . ILE B 1 6 ? -3.314 -17.359 -10.461 1 98.38 6 ILE B C 1
ATOM 734 O O . ILE B 1 6 ? -3.18 -16.359 -11.18 1 98.38 6 ILE B O 1
ATOM 738 N N . ILE B 1 7 ? -4.5 -17.844 -10.18 1 97.81 7 ILE B N 1
ATOM 739 C CA . ILE B 1 7 ? -5.746 -17.188 -10.562 1 97.81 7 ILE B CA 1
ATOM 740 C C . ILE B 1 7 ? -6.25 -16.328 -9.406 1 97.81 7 ILE B C 1
ATOM 742 O O . ILE B 1 7 ? -6.383 -16.812 -8.281 1 97.81 7 ILE B O 1
ATOM 746 N N . ILE B 1 8 ? -6.465 -15.07 -9.719 1 97.62 8 ILE B N 1
ATOM 747 C CA . ILE B 1 8 ? -6.984 -14.164 -8.703 1 97.62 8 ILE B CA 1
ATOM 748 C C . ILE B 1 8 ? -8.43 -14.531 -8.367 1 97.62 8 ILE B C 1
ATOM 750 O O . ILE B 1 8 ? -9.297 -14.531 -9.242 1 97.62 8 ILE B O 1
ATOM 754 N N . GLN B 1 9 ? -8.695 -14.797 -7.086 1 95.25 9 GLN B N 1
ATOM 755 C CA . GLN B 1 9 ? -10.016 -15.25 -6.656 1 95.25 9 GLN B CA 1
ATOM 756 C C . GLN B 1 9 ? -10.797 -14.117 -5.992 1 95.25 9 GLN B C 1
ATOM 758 O O . GLN B 1 9 ? -12.023 -14.156 -5.922 1 95.25 9 GLN B O 1
ATOM 763 N N . LYS B 1 10 ? -10.055 -13.219 -5.527 1 94.31 10 LYS B N 1
ATOM 764 C CA . LYS B 1 10 ? -10.672 -12.117 -4.801 1 94.31 10 LYS B CA 1
ATOM 765 C C . LYS B 1 10 ? -11.602 -11.312 -5.707 1 94.31 10 LYS B C 1
ATOM 767 O O . LYS B 1 10 ? -11.203 -10.891 -6.797 1 94.31 10 LYS B O 1
ATOM 772 N N . GLU B 1 11 ? -12.867 -11.039 -5.207 1 94.5 11 GLU B N 1
ATOM 773 C CA . GLU B 1 11 ? -13.898 -10.391 -6.02 1 94.5 11 GLU B CA 1
ATOM 774 C C . GLU B 1 11 ? -13.445 -9.008 -6.484 1 94.5 11 GLU B C 1
ATOM 776 O O . GLU B 1 11 ? -13.711 -8.617 -7.621 1 94.5 11 GLU B O 1
ATOM 781 N N . THR B 1 12 ? -12.766 -8.344 -5.68 1 93 12 THR B N 1
ATOM 782 C CA . THR B 1 12 ? -12.367 -6.984 -6.023 1 93 12 THR B CA 1
ATOM 783 C C . THR B 1 12 ? -10.984 -6.965 -6.66 1 93 12 THR B C 1
ATOM 785 O O . THR B 1 12 ? -10.422 -5.895 -6.91 1 93 12 THR B O 1
ATOM 788 N N . GLY B 1 13 ? -10.367 -8.172 -6.906 1 95.56 13 GLY B N 1
ATOM 789 C CA . GLY B 1 13 ? -9.039 -8.234 -7.496 1 95.56 13 GLY B CA 1
ATOM 790 C C . GLY B 1 13 ? -7.953 -7.742 -6.562 1 95.56 13 GLY B C 1
ATOM 791 O O . GLY B 1 13 ? -8.094 -7.812 -5.34 1 95.56 13 GLY B O 1
ATOM 792 N N . LEU B 1 14 ? -6.793 -7.469 -7.215 1 95.25 14 LEU B N 1
ATOM 793 C CA . LEU B 1 14 ? -5.711 -6.84 -6.461 1 95.25 14 LEU B CA 1
ATOM 794 C C . LEU B 1 14 ? -5.945 -5.34 -6.324 1 95.25 14 LEU B C 1
ATOM 796 O O . LEU B 1 14 ? -5.371 -4.547 -7.074 1 95.25 14 LEU B O 1
ATOM 800 N N . ASN B 1 15 ? -6.816 -4.977 -5.402 1 94.38 15 ASN B N 1
ATOM 801 C CA . ASN B 1 15 ? -7.145 -3.59 -5.094 1 94.38 15 ASN B CA 1
ATOM 802 C C . ASN B 1 15 ? -6.109 -2.963 -4.164 1 94.38 15 ASN B C 1
ATOM 804 O O . ASN B 1 15 ? -5.039 -3.531 -3.945 1 94.38 15 ASN B O 1
ATOM 808 N N . ALA B 1 16 ? -6.52 -1.831 -3.719 1 93.88 16 ALA B N 1
ATOM 809 C CA . ALA B 1 16 ? -5.57 -1.059 -2.92 1 93.88 16 ALA B CA 1
ATOM 810 C C . ALA B 1 16 ? -5.145 -1.83 -1.676 1 93.88 16 ALA B C 1
ATOM 812 O O . ALA B 1 16 ? -3.961 -1.857 -1.329 1 93.88 16 ALA B O 1
ATOM 813 N N . ARG B 1 17 ? -6.051 -2.467 -1.005 1 93.56 17 ARG B N 1
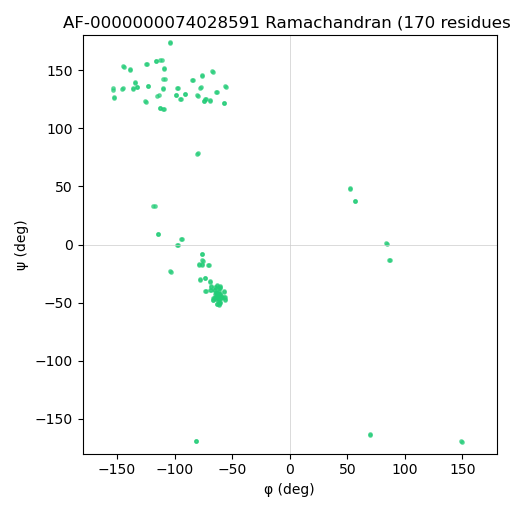ATOM 814 C CA . ARG B 1 17 ? -5.746 -3.246 0.189 1 93.56 17 ARG B CA 1
ATOM 815 C C . ARG B 1 17 ? -4.828 -4.418 -0.144 1 93.56 17 ARG B C 1
ATOM 817 O O . ARG B 1 17 ? -3.805 -4.621 0.516 1 93.56 17 ARG B O 1
ATOM 824 N N . ALA B 1 18 ? -5.242 -5.148 -1.14 1 96.19 18 ALA B N 1
ATOM 825 C CA . ALA B 1 18 ? -4.43 -6.285 -1.569 1 96.19 18 ALA B CA 1
ATOM 826 C C . ALA B 1 18 ? -3.021 -5.84 -1.946 1 96.19 18 ALA B C 1
ATOM 828 O O . ALA B 1 18 ? -2.043 -6.52 -1.626 1 96.19 18 ALA B O 1
ATOM 829 N N . ALA B 1 19 ? -2.955 -4.742 -2.588 1 97.25 19 ALA B N 1
ATOM 830 C CA . ALA B 1 19 ? -1.655 -4.203 -2.984 1 97.25 19 ALA B CA 1
ATOM 831 C C . ALA B 1 19 ? -0.776 -3.939 -1.765 1 97.25 19 ALA B C 1
ATOM 833 O O . ALA B 1 19 ? 0.391 -4.336 -1.734 1 97.25 19 ALA B O 1
ATOM 834 N N . SER B 1 20 ? -1.336 -3.318 -0.75 1 97.25 20 SER B N 1
ATOM 835 C CA . SER B 1 20 ? -0.57 -3.008 0.453 1 97.25 20 SER B CA 1
ATOM 836 C C . SER B 1 20 ? -0.064 -4.277 1.129 1 97.25 20 SER B C 1
ATOM 838 O O . SER B 1 20 ? 1.094 -4.348 1.546 1 97.25 20 SER B O 1
ATOM 840 N N . LEU B 1 21 ? -0.926 -5.203 1.198 1 97.12 21 LEU B N 1
ATOM 841 C CA . LEU B 1 21 ? -0.553 -6.449 1.86 1 97.12 21 LEU B CA 1
ATOM 842 C C . LEU B 1 21 ? 0.54 -7.172 1.08 1 97.12 21 LEU B C 1
ATOM 844 O O . LEU B 1 21 ? 1.47 -7.727 1.673 1 97.12 21 LEU B O 1
ATOM 848 N N . LEU B 1 22 ? 0.428 -7.129 -0.192 1 98.5 22 LEU B N 1
ATOM 849 C CA . LEU B 1 22 ? 1.408 -7.785 -1.048 1 98.5 22 LEU B CA 1
ATOM 850 C C . LEU B 1 22 ? 2.77 -7.105 -0.94 1 98.5 22 LEU B C 1
ATOM 852 O O . LEU B 1 22 ? 3.789 -7.773 -0.752 1 98.5 22 LEU B O 1
ATOM 856 N N . VAL B 1 23 ? 2.822 -5.82 -1.025 1 98.69 23 VAL B N 1
ATOM 857 C CA . VAL B 1 23 ? 4.074 -5.074 -0.963 1 98.69 23 VAL B CA 1
ATOM 858 C C . VAL B 1 23 ? 4.707 -5.246 0.416 1 98.69 23 VAL B C 1
ATOM 860 O O . VAL B 1 23 ? 5.918 -5.457 0.527 1 98.69 23 VAL B O 1
ATOM 863 N N . LYS B 1 24 ? 3.865 -5.18 1.426 1 98.25 24 LYS B N 1
ATOM 864 C CA . LYS B 1 24 ? 4.359 -5.406 2.779 1 98.25 24 LYS B CA 1
ATOM 865 C C . LYS B 1 24 ? 5.043 -6.766 2.895 1 98.25 24 LYS B C 1
ATOM 867 O O . LYS B 1 24 ? 6.148 -6.867 3.426 1 98.25 24 LYS B O 1
ATOM 872 N N . GLU B 1 25 ? 4.41 -7.75 2.398 1 98.5 25 GLU B N 1
ATOM 873 C CA . GLU B 1 25 ? 4.957 -9.102 2.484 1 98.5 25 GLU B CA 1
ATOM 874 C C . GLU B 1 25 ? 6.238 -9.234 1.663 1 98.5 25 GLU B C 1
ATOM 876 O O . GLU B 1 25 ? 7.23 -9.789 2.135 1 98.5 25 GLU B O 1
ATOM 881 N N . ALA B 1 26 ? 6.25 -8.75 0.49 1 98.81 26 ALA B N 1
ATOM 882 C CA . ALA B 1 26 ? 7.391 -8.859 -0.417 1 98.81 26 ALA B CA 1
ATOM 883 C C . ALA B 1 26 ? 8.617 -8.172 0.166 1 98.81 26 ALA B C 1
ATOM 885 O O . ALA B 1 26 ? 9.742 -8.672 0.035 1 98.81 26 ALA B O 1
ATOM 886 N N . THR B 1 27 ? 8.406 -7.109 0.809 1 98.31 27 THR B N 1
ATOM 887 C CA . THR B 1 27 ? 9.516 -6.285 1.28 1 98.31 27 THR B CA 1
ATOM 888 C C . THR B 1 27 ? 10.172 -6.918 2.504 1 98.31 27 THR B C 1
ATOM 890 O O . THR B 1 27 ? 11.266 -6.504 2.91 1 98.31 27 THR B O 1
ATOM 893 N N . ARG B 1 28 ? 9.602 -7.82 3.07 1 97.88 28 ARG B N 1
ATOM 894 C CA . ARG B 1 28 ? 10.164 -8.508 4.227 1 97.88 28 ARG B CA 1
ATOM 895 C C . ARG B 1 28 ? 11.352 -9.375 3.816 1 97.88 28 ARG B C 1
ATOM 897 O O . ARG B 1 28 ? 12.125 -9.82 4.668 1 97.88 28 ARG B O 1
ATOM 904 N N . PHE B 1 29 ? 11.492 -9.68 2.562 1 98.75 29 PHE B N 1
ATOM 905 C CA . PHE B 1 29 ? 12.484 -10.633 2.096 1 98.75 29 PHE B CA 1
ATOM 906 C C . PHE B 1 29 ? 13.562 -9.945 1.269 1 98.75 29 PHE B C 1
ATOM 908 O O . PHE B 1 29 ? 13.312 -8.891 0.675 1 98.75 29 PHE B O 1
ATOM 915 N N . LYS B 1 30 ? 14.711 -10.562 1.146 1 98.75 30 LYS B N 1
ATOM 916 C CA . LYS B 1 30 ? 15.82 -10.094 0.32 1 98.75 30 LYS B CA 1
ATOM 917 C C . LYS B 1 30 ? 15.57 -10.398 -1.155 1 98.75 30 LYS B C 1
ATOM 919 O O . LYS B 1 30 ? 16.016 -9.664 -2.031 1 98.75 30 LYS B O 1
ATOM 924 N N . SER B 1 31 ? 14.867 -11.414 -1.366 1 98.88 31 SER B N 1
ATOM 925 C CA . SER B 1 31 ? 14.633 -11.891 -2.727 1 98.88 31 SER B CA 1
ATOM 926 C C . SER B 1 31 ? 13.766 -10.906 -3.512 1 98.88 31 SER B C 1
ATOM 928 O O . SER B 1 31 ? 12.891 -10.258 -2.943 1 98.88 31 SER B O 1
ATOM 930 N N . GLU B 1 32 ? 14.039 -10.906 -4.773 1 98.88 32 GLU B N 1
ATOM 931 C CA . GLU B 1 32 ? 13.203 -10.125 -5.676 1 98.88 32 GLU B CA 1
ATOM 932 C C . GLU B 1 32 ? 11.969 -10.922 -6.109 1 98.88 32 GLU B C 1
ATOM 934 O O . GLU B 1 32 ? 12.055 -12.133 -6.324 1 98.88 32 GLU B O 1
ATOM 939 N N . SER B 1 33 ? 10.891 -10.195 -6.195 1 98.94 33 SER B N 1
ATOM 940 C CA . SER B 1 33 ? 9.641 -10.812 -6.617 1 98.94 33 SER B CA 1
ATOM 941 C C . SER B 1 33 ? 8.93 -9.961 -7.664 1 98.94 33 SER B C 1
ATOM 943 O O . SER B 1 33 ? 8.875 -8.734 -7.539 1 98.94 33 SER B O 1
ATOM 945 N N . PHE B 1 34 ? 8.375 -10.68 -8.664 1 98.94 34 PHE B N 1
ATOM 946 C CA . PHE B 1 34 ? 7.695 -10.023 -9.781 1 98.94 34 PHE B CA 1
ATOM 947 C C . PHE B 1 34 ? 6.422 -10.773 -10.156 1 98.94 34 PHE B C 1
ATOM 949 O O . PHE B 1 34 ? 6.348 -11.992 -10 1 98.94 34 PHE B O 1
ATOM 956 N N . ILE B 1 35 ? 5.48 -9.992 -10.664 1 98.81 35 ILE B N 1
ATOM 957 C CA . ILE B 1 35 ? 4.289 -10.555 -11.289 1 98.81 35 ILE B CA 1
ATOM 958 C C . ILE B 1 35 ? 4.281 -10.234 -12.781 1 98.81 35 ILE B C 1
ATOM 960 O O . ILE B 1 35 ? 4.539 -9.094 -13.172 1 98.81 35 ILE B O 1
ATOM 964 N N . MET B 1 36 ? 4.109 -11.211 -13.516 1 98.69 36 MET B N 1
ATOM 965 C CA . MET B 1 36 ? 3.912 -11.047 -14.953 1 98.69 36 MET B CA 1
ATOM 966 C C . MET B 1 36 ? 2.432 -11.117 -15.312 1 98.69 36 MET B C 1
ATOM 968 O O . MET B 1 36 ? 1.737 -12.055 -14.914 1 98.69 36 MET B O 1
ATOM 972 N N . LYS B 1 37 ? 2.004 -10.102 -16.062 1 98 37 LYS B N 1
ATOM 973 C CA . LYS B 1 37 ? 0.625 -10.031 -16.547 1 98 37 LYS B CA 1
ATOM 974 C C . LYS B 1 37 ? 0.531 -9.234 -17.844 1 98 37 LYS B C 1
ATOM 976 O O . LYS B 1 37 ? 1.055 -8.125 -17.938 1 98 37 LYS B O 1
ATOM 981 N N . ASP B 1 38 ? -0.054 -9.828 -18.875 1 96.12 38 ASP B N 1
ATOM 982 C CA . ASP B 1 38 ? -0.313 -9.172 -20.141 1 96.12 38 ASP B CA 1
ATOM 983 C C . ASP B 1 38 ? 0.978 -8.625 -20.75 1 96.12 38 ASP B C 1
ATOM 985 O O . ASP B 1 38 ? 1.011 -7.5 -21.25 1 96.12 38 ASP B O 1
ATOM 989 N N . GLY B 1 39 ? 1.963 -9.297 -20.609 1 96.75 39 GLY B N 1
ATOM 990 C CA . GLY B 1 39 ? 3.23 -8.938 -21.234 1 96.75 39 GLY B CA 1
ATOM 991 C C . GLY B 1 39 ? 4.027 -7.938 -20.422 1 96.75 39 GLY B C 1
ATOM 992 O O . GLY B 1 39 ? 5.133 -7.551 -20.812 1 96.75 39 GLY B O 1
ATOM 993 N N . ASN B 1 40 ? 3.504 -7.551 -19.297 1 98.12 40 ASN B N 1
ATOM 994 C CA . ASN B 1 40 ? 4.191 -6.594 -18.438 1 98.12 40 ASN B CA 1
ATOM 995 C C . ASN B 1 40 ? 4.719 -7.258 -17.172 1 98.12 40 ASN B C 1
ATOM 997 O O . ASN B 1 40 ? 4.227 -8.312 -16.766 1 98.12 40 ASN B O 1
ATOM 1001 N N . GLU B 1 41 ? 5.777 -6.668 -16.688 1 98.62 41 GLU B N 1
ATOM 1002 C CA . GLU B 1 41 ? 6.375 -7.109 -15.43 1 98.62 41 GLU B CA 1
ATOM 1003 C C . GLU B 1 41 ? 6.172 -6.078 -14.328 1 98.62 41 GLU B C 1
ATOM 1005 O O . GLU B 1 41 ? 6.414 -4.887 -14.531 1 98.62 41 GLU B O 1
ATOM 1010 N N . TYR B 1 42 ? 5.766 -6.598 -13.133 1 98.81 42 TYR B N 1
ATOM 1011 C CA . TYR B 1 42 ? 5.473 -5.727 -12 1 98.81 42 TYR B CA 1
ATOM 1012 C C . TYR B 1 42 ? 6.277 -6.137 -10.773 1 98.81 42 TYR B C 1
ATOM 1014 O O . TYR B 1 42 ? 6.195 -7.281 -10.328 1 98.81 42 TYR B O 1
ATOM 1022 N N . ASN B 1 43 ? 7.027 -5.234 -10.25 1 98.81 43 ASN B N 1
ATOM 1023 C CA . ASN B 1 43 ? 7.801 -5.48 -9.039 1 98.81 43 ASN B CA 1
ATOM 1024 C C . ASN B 1 43 ? 6.906 -5.512 -7.801 1 98.81 43 ASN B C 1
ATOM 1026 O O . ASN B 1 43 ? 6.234 -4.527 -7.492 1 98.81 43 ASN B O 1
ATOM 1030 N N . CYS B 1 44 ? 6.938 -6.555 -7.023 1 98.81 44 CYS B N 1
ATOM 1031 C CA . CYS B 1 44 ? 6.023 -6.766 -5.902 1 98.81 44 CYS B CA 1
ATOM 1032 C C . CYS B 1 44 ? 6.402 -5.891 -4.719 1 98.81 44 CYS B C 1
ATOM 1034 O O . CYS B 1 44 ? 5.625 -5.742 -3.775 1 98.81 44 CYS B O 1
ATOM 1036 N N . LYS B 1 45 ? 7.559 -5.219 -4.789 1 98.31 45 LYS B N 1
ATOM 1037 C CA . LYS B 1 45 ? 8.008 -4.352 -3.703 1 98.31 45 LYS B CA 1
ATOM 1038 C C . LYS B 1 45 ? 7.656 -2.893 -3.984 1 98.31 45 LYS B C 1
ATOM 1040 O O . LYS B 1 45 ? 7.914 -2.016 -3.156 1 98.31 45 LYS B O 1
ATOM 1045 N N . SER B 1 46 ? 7.035 -2.652 -5.113 1 97.69 46 SER B N 1
ATOM 1046 C CA . SER B 1 46 ? 6.664 -1.307 -5.535 1 97.69 46 SER B CA 1
ATOM 1047 C C . SER B 1 46 ? 5.148 -1.131 -5.555 1 97.69 46 SER B C 1
ATOM 1049 O O . SER B 1 46 ? 4.465 -1.663 -6.43 1 97.69 46 SER B O 1
ATOM 1051 N N . ILE B 1 47 ? 4.707 -0.25 -4.738 1 97.38 47 ILE B N 1
ATOM 1052 C CA . ILE B 1 47 ? 3.275 -0.005 -4.621 1 97.38 47 ILE B CA 1
ATOM 1053 C C . ILE B 1 47 ? 2.729 0.49 -5.961 1 97.38 47 ILE B C 1
ATOM 1055 O O . ILE B 1 47 ? 1.663 0.053 -6.402 1 97.38 47 ILE B O 1
ATOM 1059 N N . MET B 1 48 ? 3.484 1.334 -6.594 1 95.81 48 MET B N 1
ATOM 1060 C CA . MET B 1 48 ? 3.037 1.896 -7.867 1 95.81 48 MET B CA 1
ATOM 1061 C C . MET B 1 48 ? 2.885 0.804 -8.922 1 95.81 48 MET B C 1
ATOM 1063 O O . MET B 1 48 ? 1.909 0.794 -9.672 1 95.81 48 MET B O 1
ATOM 1067 N N . HIS B 1 49 ? 3.803 -0.098 -8.953 1 97.88 49 HIS B N 1
ATOM 1068 C CA . HIS B 1 49 ? 3.734 -1.192 -9.914 1 97.88 49 HIS B CA 1
ATOM 1069 C C . HIS B 1 49 ? 2.506 -2.062 -9.672 1 97.88 49 HIS B C 1
ATOM 1071 O O . HIS B 1 49 ? 1.753 -2.355 -10.602 1 97.88 49 HIS B O 1
ATOM 1077 N N . ILE B 1 50 ? 2.24 -2.395 -8.43 1 98 50 ILE B N 1
ATOM 1078 C CA . ILE B 1 50 ? 1.132 -3.293 -8.117 1 98 50 ILE B CA 1
ATOM 1079 C C . ILE B 1 50 ? -0.195 -2.592 -8.406 1 98 50 ILE B C 1
ATOM 1081 O O . ILE B 1 50 ? -1.102 -3.186 -8.992 1 98 50 ILE B O 1
ATOM 1085 N N . MET B 1 51 ? -0.292 -1.37 -8.109 1 96 51 MET B N 1
ATOM 1086 C CA . MET B 1 51 ? -1.526 -0.619 -8.32 1 96 51 MET B CA 1
ATOM 1087 C C . MET B 1 51 ? -1.799 -0.422 -9.805 1 96 51 MET B C 1
ATOM 1089 O O . MET B 1 51 ? -2.955 -0.407 -10.234 1 96 51 MET B O 1
ATOM 1093 N N . SER B 1 52 ? -0.788 -0.327 -10.547 1 96.88 52 SER B N 1
ATOM 1094 C CA . SER B 1 52 ? -0.968 -0.088 -11.977 1 96.88 52 SER B CA 1
ATOM 1095 C C . SER B 1 52 ? -1.337 -1.374 -12.711 1 96.88 52 SER B C 1
ATOM 1097 O O . SER B 1 52 ? -1.811 -1.332 -13.844 1 96.88 52 SER B O 1
ATOM 1099 N N . MET B 1 53 ? -1.133 -2.445 -12.156 1 96.94 53 MET B N 1
ATOM 1100 C CA . MET B 1 53 ? -1.343 -3.746 -12.781 1 96.94 53 MET B CA 1
ATOM 1101 C C . MET B 1 53 ? -2.828 -4.008 -13.016 1 96.94 53 MET B C 1
ATOM 1103 O O . MET B 1 53 ? -3.211 -4.586 -14.031 1 96.94 53 MET B O 1
ATOM 1107 N N . LEU B 1 54 ? -3.721 -3.592 -12.148 1 95.12 54 LEU B N 1
ATOM 1108 C CA . LEU B 1 54 ? -5.172 -3.701 -12.219 1 95.12 54 LEU B CA 1
ATOM 1109 C C . LEU B 1 54 ? -5.598 -5.145 -12.484 1 95.12 54 LEU B C 1
ATOM 1111 O O . LEU B 1 54 ? -6.418 -5.406 -13.367 1 95.12 54 LEU B O 1
ATOM 1115 N N . ALA B 1 55 ? -5.035 -6.113 -11.734 1 96.69 55 ALA B N 1
ATOM 1116 C CA . ALA B 1 55 ? -5.445 -7.512 -11.867 1 96.69 55 ALA B CA 1
ATOM 1117 C C . ALA B 1 55 ? -6.812 -7.742 -11.227 1 96.69 55 ALA B C 1
ATOM 1119 O O . ALA B 1 55 ? -7.004 -7.461 -10.039 1 96.69 55 ALA B O 1
ATOM 1120 N N . GLY B 1 56 ? -7.762 -8.25 -12.023 1 96.75 56 GLY B N 1
ATOM 1121 C CA . GLY B 1 56 ? -9.125 -8.484 -11.555 1 96.75 56 GLY B CA 1
ATOM 1122 C C . GLY B 1 56 ? -9.422 -9.945 -11.289 1 96.75 56 GLY B C 1
ATOM 1123 O O . GLY B 1 56 ? -8.609 -10.82 -11.594 1 96.75 56 GLY B O 1
ATOM 1124 N N . MET B 1 57 ? -10.602 -10.172 -10.734 1 96.38 57 MET B N 1
ATOM 1125 C CA . MET B 1 57 ? -11.055 -11.531 -10.445 1 96.38 57 MET B CA 1
ATOM 1126 C C . MET B 1 57 ? -11.016 -12.391 -11.711 1 96.38 57 MET B C 1
ATOM 1128 O O . MET B 1 57 ? -11.422 -11.945 -12.781 1 96.38 57 MET B O 1
ATOM 1132 N N . GLY B 1 58 ? -10.5 -13.609 -11.516 1 97.06 58 GLY B N 1
ATOM 1133 C CA . GLY B 1 58 ? -10.492 -14.562 -12.609 1 97.06 58 GLY B CA 1
ATOM 1134 C C . GLY B 1 58 ? -9.266 -14.438 -13.492 1 97.06 58 GLY B C 1
ATOM 1135 O O . GLY B 1 58 ? -8.969 -15.344 -14.281 1 97.06 58 GLY B O 1
ATOM 1136 N N . GLU B 1 59 ? -8.539 -13.438 -13.398 1 97.44 59 GLU B N 1
ATOM 1137 C CA . GLU B 1 59 ? -7.332 -13.258 -14.195 1 97.44 59 GLU B CA 1
ATOM 1138 C C . GLU B 1 59 ? -6.188 -14.117 -13.672 1 97.44 59 GLU B C 1
ATOM 1140 O O . GLU B 1 59 ? -6.066 -14.32 -12.461 1 97.44 59 GLU B O 1
ATOM 1145 N N . GLU B 1 60 ? -5.387 -14.586 -14.625 1 98.12 60 GLU B N 1
ATOM 1146 C CA . GLU B 1 60 ? -4.203 -15.367 -14.273 1 98.12 60 GLU B CA 1
ATOM 1147 C C . GLU B 1 60 ? -2.951 -14.492 -14.258 1 98.12 60 GLU B C 1
ATOM 1149 O O . GLU B 1 60 ? -2.723 -13.711 -15.18 1 98.12 60 GLU B O 1
ATOM 1154 N N . ILE B 1 61 ? -2.166 -14.68 -13.203 1 98.56 61 ILE B N 1
ATOM 1155 C CA . ILE B 1 61 ? -0.878 -14.008 -13.102 1 98.56 61 ILE B CA 1
ATOM 1156 C C . ILE B 1 61 ? 0.23 -15.039 -12.898 1 98.56 61 ILE B C 1
ATOM 1158 O O . ILE B 1 61 ? -0.027 -16.156 -12.438 1 98.56 61 ILE B O 1
ATOM 1162 N N . LEU B 1 62 ? 1.423 -14.633 -13.297 1 98.88 62 LEU B N 1
ATOM 1163 C CA . LEU B 1 62 ? 2.604 -15.445 -13.031 1 98.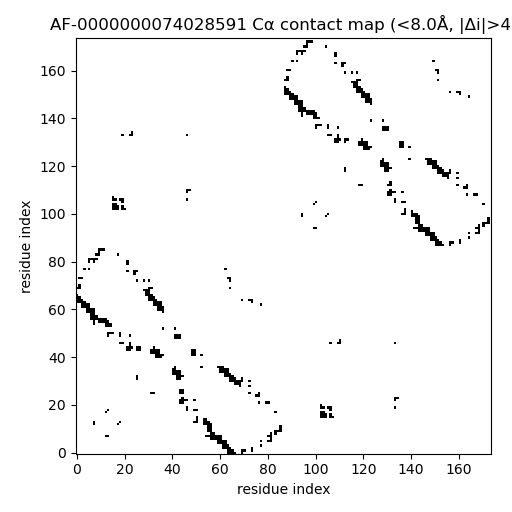88 62 LEU B CA 1
ATOM 1164 C C . LEU B 1 62 ? 3.488 -14.789 -11.977 1 98.88 62 LEU B C 1
ATOM 1166 O O . LEU B 1 62 ? 4.027 -13.703 -12.203 1 98.88 62 LEU B O 1
ATOM 1170 N N . LEU B 1 63 ? 3.633 -15.469 -10.844 1 98.88 63 LEU B N 1
ATOM 1171 C CA . LEU B 1 63 ? 4.535 -14.992 -9.797 1 98.88 63 LEU B CA 1
ATOM 1172 C C . LEU B 1 63 ? 5.934 -15.57 -9.984 1 98.88 63 LEU B C 1
ATOM 1174 O O . LEU B 1 63 ? 6.086 -16.781 -10.188 1 98.88 63 LEU B O 1
ATOM 1178 N N . LYS B 1 64 ? 6.906 -14.664 -9.961 1 98.94 64 LYS B N 1
ATOM 1179 C CA . LYS B 1 64 ? 8.312 -15.062 -10.031 1 98.94 64 LYS B CA 1
ATOM 1180 C C . LYS B 1 64 ? 9.086 -14.539 -8.828 1 98.94 64 LYS B C 1
ATOM 1182 O O . LYS B 1 64 ? 8.93 -13.383 -8.43 1 98.94 64 LYS B O 1
ATOM 1187 N N . VAL B 1 65 ? 9.953 -15.414 -8.234 1 98.94 65 VAL B N 1
ATOM 1188 C CA . VAL B 1 65 ? 10.758 -15.023 -7.086 1 98.94 65 VAL B CA 1
ATOM 1189 C C . VAL B 1 65 ? 12.188 -15.531 -7.258 1 98.94 65 VAL B C 1
ATOM 1191 O O . VAL B 1 65 ? 12.398 -16.688 -7.633 1 98.94 65 VAL B O 1
ATOM 1194 N N . GLU B 1 66 ? 13.133 -14.609 -6.984 1 98.88 66 GLU B N 1
ATOM 1195 C CA . GLU B 1 66 ? 14.531 -14.984 -7.137 1 98.88 66 GLU B CA 1
ATOM 1196 C C . GLU B 1 66 ? 15.398 -14.312 -6.082 1 98.88 66 GLU B C 1
ATOM 1198 O O . GLU B 1 66 ? 15.305 -13.102 -5.863 1 98.88 66 GLU B O 1
ATOM 1203 N N . GLY B 1 67 ? 16.297 -15.109 -5.473 1 98.69 67 GLY B N 1
ATOM 1204 C CA . GLY B 1 67 ? 17.219 -14.562 -4.496 1 98.69 67 GLY B CA 1
ATOM 1205 C C . GLY B 1 67 ? 17.609 -15.562 -3.418 1 98.69 67 GLY B C 1
ATOM 1206 O O . GLY B 1 67 ? 17.281 -16.75 -3.518 1 98.69 67 GLY B O 1
ATOM 1207 N N . SER B 1 68 ? 18.234 -15.18 -2.424 1 98.75 68 SER B N 1
ATOM 1208 C CA . SER B 1 68 ? 18.859 -16.031 -1.419 1 98.75 68 SER B CA 1
ATOM 1209 C C . SER B 1 68 ? 17.812 -16.672 -0.518 1 98.75 68 SER B C 1
ATOM 1211 O O . SER B 1 68 ? 18.031 -17.766 0.011 1 98.75 68 SER B O 1
ATOM 1213 N N . ASP B 1 69 ? 16.688 -16.047 -0.323 1 98.81 69 ASP B N 1
ATOM 1214 C CA . ASP B 1 69 ? 15.625 -16.578 0.519 1 98.81 69 ASP B CA 1
ATOM 1215 C C . ASP B 1 69 ? 14.352 -16.812 -0.292 1 98.81 69 ASP B C 1
ATOM 1217 O O . ASP B 1 69 ? 13.242 -16.656 0.22 1 98.81 69 ASP B O 1
ATOM 1221 N N . GLU B 1 70 ? 14.555 -17.172 -1.527 1 98.75 70 GLU B N 1
ATOM 1222 C CA . GLU B 1 70 ? 13.469 -17.234 -2.498 1 98.75 70 GLU B CA 1
ATOM 1223 C C . GLU B 1 70 ? 12.43 -18.281 -2.104 1 98.75 70 GLU B C 1
ATOM 1225 O O . GLU B 1 70 ? 11.242 -18.094 -2.354 1 98.75 70 GLU B O 1
ATOM 1230 N N . GLU B 1 71 ? 12.797 -19.406 -1.529 1 98.81 71 GLU B N 1
ATOM 1231 C CA . GLU B 1 71 ? 11.844 -20.438 -1.154 1 98.81 71 GLU B CA 1
ATOM 1232 C C . GLU B 1 71 ? 10.844 -19.922 -0.129 1 98.81 71 GLU B C 1
ATOM 1234 O O . GLU B 1 71 ? 9.633 -20.094 -0.292 1 98.81 71 GLU B O 1
ATOM 1239 N N . LYS B 1 72 ? 11.352 -19.297 0.934 1 98.88 72 LYS B N 1
ATOM 1240 C CA . LYS B 1 72 ? 10.477 -18.719 1.953 1 98.88 72 LYS B CA 1
ATOM 1241 C C . LYS B 1 72 ? 9.617 -17.594 1.373 1 98.88 72 LYS B C 1
ATOM 1243 O O . LYS B 1 72 ? 8.414 -17.531 1.622 1 98.88 72 LYS B O 1
ATOM 1248 N N . ALA B 1 73 ? 10.258 -16.734 0.625 1 98.88 73 ALA B N 1
ATOM 1249 C CA . ALA B 1 73 ? 9.539 -15.617 0.005 1 98.88 73 ALA B CA 1
ATOM 1250 C C . ALA B 1 73 ? 8.43 -16.125 -0.909 1 98.88 73 ALA B C 1
ATOM 1252 O O . ALA B 1 73 ? 7.297 -15.633 -0.852 1 98.88 73 ALA B O 1
ATOM 1253 N N . PHE B 1 74 ? 8.773 -17.141 -1.714 1 98.94 74 PHE B N 1
ATOM 1254 C CA . PHE B 1 74 ? 7.848 -17.734 -2.672 1 98.94 74 PHE B CA 1
ATOM 1255 C C . PHE B 1 74 ? 6.641 -18.328 -1.96 1 98.94 74 PHE B C 1
ATOM 1257 O O . PHE B 1 74 ? 5.496 -18.047 -2.318 1 98.94 74 PHE B O 1
ATOM 1264 N N . ARG B 1 75 ? 6.836 -19.031 -0.985 1 98.88 75 ARG B N 1
ATOM 1265 C CA . ARG B 1 75 ? 5.758 -19.656 -0.231 1 98.88 75 ARG B CA 1
ATOM 1266 C C . ARG B 1 75 ? 4.859 -18.625 0.426 1 98.88 75 ARG B C 1
ATOM 1268 O O . ARG B 1 75 ? 3.635 -18.719 0.367 1 98.88 75 ARG B O 1
ATOM 1275 N N . ALA B 1 76 ? 5.43 -17.625 1.039 1 98.88 76 ALA B N 1
ATOM 1276 C CA . ALA B 1 76 ? 4.68 -16.578 1.732 1 98.88 76 ALA B CA 1
ATOM 1277 C C . ALA B 1 76 ? 3.807 -15.797 0.758 1 98.88 76 ALA B C 1
ATOM 1279 O O . ALA B 1 76 ? 2.643 -15.516 1.05 1 98.88 76 ALA B O 1
ATOM 1280 N N . LEU B 1 77 ? 4.395 -15.5 -0.398 1 98.88 77 LEU B N 1
ATOM 1281 C CA . LEU B 1 77 ? 3.674 -14.688 -1.372 1 98.88 77 LEU B CA 1
ATOM 1282 C C . LEU B 1 77 ? 2.562 -15.492 -2.035 1 98.88 77 LEU B C 1
ATOM 1284 O O . LEU B 1 77 ? 1.466 -14.977 -2.262 1 98.88 77 LEU B O 1
ATOM 1288 N N . VAL B 1 78 ? 2.789 -16.703 -2.344 1 98.81 78 VAL B N 1
ATOM 1289 C CA . VAL B 1 78 ? 1.758 -17.562 -2.912 1 98.81 78 VAL B CA 1
ATOM 1290 C C . VAL B 1 78 ? 0.593 -17.688 -1.933 1 98.81 78 VAL B C 1
ATOM 1292 O O . VAL B 1 78 ? -0.567 -17.516 -2.312 1 98.81 78 VAL B O 1
ATOM 1295 N N . GLU B 1 79 ? 0.984 -18.016 -0.698 1 98.5 79 GLU B N 1
ATOM 1296 C CA . GLU B 1 79 ? -0.039 -18.156 0.334 1 98.5 79 GLU B CA 1
ATOM 1297 C C . GLU B 1 79 ? -0.872 -16.875 0.463 1 98.5 79 GLU B C 1
ATOM 1299 O O . GLU B 1 79 ? -2.102 -16.938 0.538 1 98.5 79 GLU B O 1
ATOM 1304 N N . LEU B 1 80 ? -0.268 -15.742 0.485 1 98.38 80 LEU B N 1
ATOM 1305 C CA . LEU B 1 80 ? -0.966 -14.469 0.629 1 98.38 80 LEU B CA 1
ATOM 1306 C C . LEU B 1 80 ? -1.934 -14.242 -0.528 1 98.38 80 LEU B C 1
ATOM 1308 O O . LEU B 1 80 ? -3.121 -13.992 -0.31 1 98.38 80 LEU B O 1
ATOM 1312 N N . ILE B 1 81 ? -1.464 -14.367 -1.75 1 98.06 81 ILE B N 1
ATOM 1313 C CA . ILE B 1 81 ? -2.258 -14.047 -2.93 1 98.06 81 ILE B CA 1
ATOM 1314 C C . ILE B 1 81 ? -3.453 -14.992 -3.025 1 98.06 81 ILE B C 1
ATOM 1316 O O . ILE B 1 81 ? -4.562 -14.57 -3.359 1 98.06 81 ILE B O 1
ATOM 1320 N N . GLU B 1 82 ? -3.281 -16.219 -2.676 1 96.94 82 GLU B N 1
ATOM 1321 C CA . GLU B 1 82 ? -4.34 -17.219 -2.801 1 96.94 82 GLU B CA 1
ATOM 1322 C C . GLU B 1 82 ? -5.379 -17.062 -1.696 1 96.94 82 GLU B C 1
ATOM 1324 O O . GLU B 1 82 ? -6.5 -17.562 -1.816 1 96.94 82 GLU B O 1
ATOM 1329 N N . ASN B 1 83 ? -5.004 -16.328 -0.642 1 95.75 83 ASN B N 1
ATOM 1330 C CA . ASN B 1 83 ? -5.91 -16.234 0.496 1 95.75 83 ASN B CA 1
ATOM 1331 C C . ASN B 1 83 ? -6.418 -14.805 0.685 1 95.75 83 ASN B C 1
ATOM 1333 O O . ASN B 1 83 ? -6.988 -14.477 1.728 1 95.75 83 ASN B O 1
ATOM 1337 N N . LEU B 1 84 ? -6.133 -13.945 -0.289 1 94.25 84 LEU B N 1
ATOM 1338 C CA . LEU B 1 84 ? -6.715 -12.609 -0.246 1 94.25 84 LEU B CA 1
ATOM 1339 C C . LEU B 1 84 ? -8.234 -12.68 -0.201 1 94.25 84 LEU B C 1
ATOM 1341 O O . LEU B 1 84 ? -8.852 -13.383 -1.005 1 94.25 84 LEU B O 1
ATOM 1345 N N . ARG B 1 85 ? -8.844 -12.094 0.857 1 85.19 85 ARG B N 1
ATOM 1346 C CA . ARG B 1 85 ? -10.289 -12.141 1.045 1 85.19 85 ARG B CA 1
ATOM 1347 C C . ARG B 1 85 ? -10.898 -10.75 0.973 1 85.19 85 ARG B C 1
ATOM 1349 O O . ARG B 1 85 ? -10.195 -9.75 1.133 1 85.19 85 ARG B O 1
ATOM 1356 N N . ASP B 1 86 ? -12.211 -10.812 0.661 1 80.19 86 ASP B N 1
ATOM 1357 C CA . ASP B 1 86 ? -12.953 -9.562 0.651 1 80.19 86 ASP B CA 1
ATOM 1358 C C . ASP B 1 86 ? -13.344 -9.141 2.066 1 80.19 86 ASP B C 1
ATOM 1360 O O . ASP B 1 86 ? -13.578 -9.992 2.928 1 80.19 86 ASP B O 1
ATOM 1364 N N . GLU B 1 87 ? -13.023 -7.961 2.387 1 65.75 87 GLU B N 1
ATOM 1365 C CA . GLU B 1 87 ? -13.531 -7.492 3.674 1 65.75 87 GLU B CA 1
ATOM 1366 C C . GLU B 1 87 ? -15.023 -7.195 3.6 1 65.75 87 GLU B C 1
ATOM 1368 O O . GLU B 1 87 ? -15.547 -6.879 2.531 1 65.75 87 GLU B O 1
#

Secondary structure (DSSP, 8-state):
-EEEEEE---TT-S-HHHHHHHHHHHHTSSSEEEEEETTEEEETT-HHHHHHH---TT-EEEEEEESTTHHHHHHHHHHHHHT----/-EEEEEE---TT-S-HHHHHHHHHHHHTSSSEEEEEETTEEEETT-HHHHHHH---TT-EEEEEEESTTHHHHHHHHHHHHHT----

Radius of gyration: 16.74 Å; Cα contacts (8 Å, |Δi|>4): 358; chains: 2; bounding box: 34×44×41 Å